Protein AF-A0A0X3ASC8-F1 (afdb_monomer_lite)

Structure (mmCIF, N/CA/C/O backbone):
data_AF-A0A0X3ASC8-F1
#
_entry.id   AF-A0A0X3ASC8-F1
#
loop_
_atom_site.group_PDB
_atom_site.id
_atom_site.type_symbol
_atom_site.label_atom_id
_atom_site.label_alt_id
_atom_site.label_comp_id
_atom_site.label_asym_id
_atom_site.label_entity_id
_atom_site.label_seq_id
_atom_site.pdbx_PDB_ins_code
_atom_site.Cartn_x
_atom_site.Cartn_y
_atom_site.Cartn_z
_atom_site.occupancy
_atom_site.B_iso_or_equiv
_atom_site.auth_seq_id
_atom_site.auth_comp_id
_atom_site.auth_asym_id
_atom_site.auth_atom_id
_atom_site.pdbx_PDB_model_num
ATOM 1 N N . MET A 1 1 ? -17.491 -7.765 2.220 1.00 50.09 1 MET A N 1
ATOM 2 C CA . MET A 1 1 ? -17.345 -6.797 3.328 1.00 50.09 1 MET A CA 1
ATOM 3 C C . MET A 1 1 ? -16.399 -5.705 2.875 1.00 50.09 1 MET A C 1
ATOM 5 O O . MET A 1 1 ? -15.351 -6.037 2.335 1.00 50.09 1 MET A O 1
ATOM 9 N N . ASN A 1 2 ? -16.804 -4.442 3.007 1.00 80.38 2 ASN A N 1
ATOM 10 C CA . ASN A 1 2 ? -15.962 -3.292 2.682 1.00 80.38 2 ASN A CA 1
ATOM 11 C C . ASN A 1 2 ? -15.080 -2.996 3.904 1.00 80.38 2 ASN A C 1
ATOM 13 O O . ASN A 1 2 ? -15.503 -2.286 4.814 1.00 80.38 2 ASN A O 1
ATOM 17 N N . THR A 1 3 ? -13.894 -3.604 3.935 1.00 86.38 3 THR A N 1
ATOM 18 C CA . THR A 1 3 ? -12.930 -3.519 5.042 1.00 86.38 3 THR A CA 1
ATOM 19 C C . THR A 1 3 ? -12.524 -2.079 5.349 1.00 86.38 3 THR A C 1
ATOM 21 O O . THR A 1 3 ? -12.379 -1.716 6.513 1.00 86.38 3 THR A O 1
ATOM 24 N N . THR A 1 4 ? -12.457 -1.220 4.331 1.00 89.44 4 THR A N 1
ATOM 25 C CA . THR A 1 4 ? -12.183 0.207 4.504 1.00 89.44 4 THR A CA 1
ATOM 26 C C . THR A 1 4 ? -13.203 0.873 5.431 1.00 89.44 4 THR A C 1
ATOM 28 O O . THR A 1 4 ? -12.802 1.565 6.358 1.00 89.44 4 THR A O 1
ATOM 31 N N . ASN A 1 5 ? -14.508 0.626 5.269 1.00 89.19 5 ASN A N 1
ATOM 32 C CA . ASN A 1 5 ? -15.532 1.257 6.116 1.00 89.19 5 ASN A CA 1
ATOM 33 C C . ASN A 1 5 ? -15.402 0.877 7.598 1.00 89.19 5 ASN A C 1
ATOM 35 O O . ASN A 1 5 ? -15.590 1.728 8.465 1.00 89.19 5 ASN A O 1
ATOM 39 N N . GLU A 1 6 ? -15.065 -0.381 7.886 1.00 90.00 6 GLU A N 1
ATOM 40 C CA . GLU A 1 6 ? -14.845 -0.851 9.259 1.00 90.00 6 GLU A CA 1
ATOM 41 C C . GLU A 1 6 ? -13.639 -0.143 9.891 1.00 90.00 6 GLU A C 1
ATOM 43 O O . GLU A 1 6 ? -13.709 0.305 11.033 1.00 90.00 6 GLU A O 1
ATOM 48 N N . ILE A 1 7 ? -12.564 0.049 9.121 1.00 90.62 7 ILE A N 1
ATOM 49 C CA . ILE A 1 7 ? -11.375 0.786 9.563 1.00 90.62 7 ILE A CA 1
ATOM 50 C C . ILE A 1 7 ? -11.699 2.259 9.822 1.00 90.62 7 ILE A C 1
ATOM 52 O O . ILE A 1 7 ? -11.286 2.799 10.845 1.00 90.62 7 ILE A O 1
ATOM 56 N N . LEU A 1 8 ? -12.458 2.913 8.936 1.00 91.94 8 LEU A N 1
ATOM 57 C CA . LEU 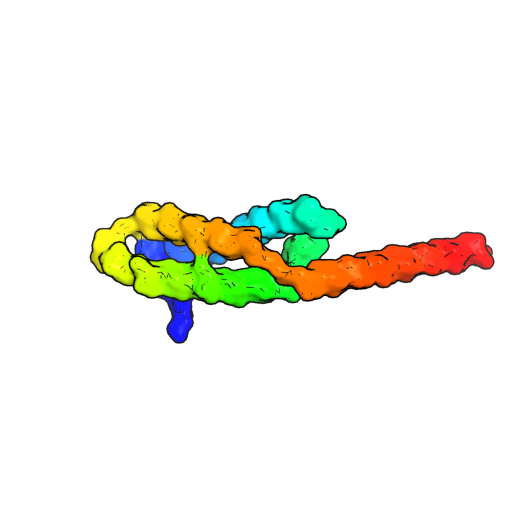A 1 8 ? -12.851 4.315 9.122 1.00 91.94 8 LEU A CA 1
ATOM 58 C C . LEU A 1 8 ? -13.640 4.510 10.420 1.00 91.94 8 LEU A C 1
ATOM 60 O O . LEU A 1 8 ? -13.376 5.453 11.166 1.00 91.94 8 LEU A O 1
ATOM 64 N N . GLN A 1 9 ? -14.574 3.601 10.711 1.00 88.44 9 GLN A N 1
ATOM 65 C CA . GLN A 1 9 ? -15.350 3.631 11.950 1.00 88.44 9 GLN A CA 1
ATOM 66 C C . GLN A 1 9 ? -14.467 3.385 13.177 1.00 88.44 9 GLN A C 1
ATOM 68 O O . GLN A 1 9 ? -14.524 4.165 14.127 1.00 88.44 9 GLN A O 1
ATOM 73 N N . ALA A 1 10 ? -13.620 2.353 13.133 1.00 87.31 10 ALA A N 1
ATOM 74 C CA . ALA A 1 10 ? -12.741 1.983 14.239 1.00 87.31 10 ALA A CA 1
ATOM 75 C C . ALA A 1 10 ? -11.730 3.087 14.583 1.00 87.31 10 ALA A C 1
ATOM 77 O O . ALA A 1 10 ? -11.507 3.390 15.751 1.00 87.31 10 ALA A O 1
ATOM 78 N N . LEU A 1 11 ? -11.147 3.727 13.568 1.00 88.62 11 LEU A N 1
ATOM 79 C CA . LEU A 1 11 ? -10.169 4.801 13.751 1.00 88.62 11 LEU A CA 1
ATOM 80 C C . LEU A 1 11 ? -10.821 6.173 13.957 1.00 88.62 11 LEU A C 1
ATOM 82 O O . LEU A 1 11 ? -10.163 7.105 14.413 1.00 88.62 11 LEU A O 1
ATOM 86 N N . GLY A 1 12 ? -12.107 6.322 13.628 1.00 89.44 12 GLY A N 1
ATOM 87 C CA . GLY A 1 12 ? -12.805 7.604 13.674 1.00 89.44 12 GLY A CA 1
ATOM 88 C C . GLY A 1 12 ? -12.217 8.648 12.723 1.00 89.44 12 GLY A C 1
ATOM 89 O O . GLY A 1 12 ? -12.204 9.829 13.064 1.00 89.44 12 GLY A O 1
ATOM 90 N N . ILE A 1 13 ? -11.714 8.215 11.566 1.00 90.50 13 ILE A N 1
ATOM 91 C CA . ILE A 1 13 ? -11.115 9.079 10.542 1.00 90.50 13 ILE A CA 1
ATOM 92 C C . ILE A 1 13 ? -11.991 9.126 9.291 1.00 90.50 13 ILE A C 1
ATOM 94 O O . ILE A 1 13 ? -12.773 8.218 9.009 1.00 90.50 13 ILE A O 1
ATOM 98 N N . SER A 1 14 ? -11.844 10.191 8.512 1.00 93.88 14 SER A N 1
ATOM 99 C CA . SER A 1 14 ? -12.493 10.310 7.207 1.00 93.88 14 SER A CA 1
ATOM 100 C C . SER A 1 14 ? -11.834 9.415 6.155 1.00 93.88 14 SER A C 1
ATOM 102 O O . SER A 1 14 ? -10.649 9.085 6.246 1.00 93.88 14 SER A O 1
ATOM 104 N N . TYR A 1 15 ? -12.588 9.097 5.098 1.00 93.88 15 TYR A N 1
ATOM 105 C CA . TYR A 1 15 ? -12.048 8.402 3.926 1.00 93.88 15 TYR A CA 1
ATOM 106 C C . TYR A 1 15 ? -10.816 9.115 3.356 1.00 93.88 15 TYR A C 1
ATOM 108 O O . TYR A 1 15 ? -9.824 8.465 3.059 1.00 93.88 15 TYR A O 1
ATOM 116 N N . TRP A 1 16 ? -10.840 10.449 3.272 1.00 95.25 16 TRP A N 1
ATOM 117 C CA . TRP A 1 16 ? -9.723 11.242 2.755 1.00 95.25 16 TRP A CA 1
ATOM 118 C C . TRP A 1 16 ? -8.447 11.096 3.582 1.00 95.25 16 TRP A C 1
ATOM 120 O O . TRP A 1 16 ? -7.367 10.956 3.018 1.00 95.25 16 TRP A O 1
ATOM 130 N N . GLN A 1 17 ? -8.562 11.098 4.913 1.00 93.38 17 GLN A N 1
ATOM 131 C CA . GLN A 1 17 ? -7.413 10.882 5.797 1.00 93.38 17 GLN A CA 1
ATOM 132 C C . GLN A 1 17 ? -6.829 9.480 5.609 1.00 93.38 17 GLN A C 1
ATOM 134 O O . GLN A 1 17 ? -5.611 9.322 5.544 1.00 93.38 17 GLN A O 1
ATOM 139 N N . TYR A 1 18 ? -7.693 8.472 5.483 1.00 93.88 18 TYR A N 1
ATOM 140 C CA . TYR A 1 18 ? -7.265 7.096 5.262 1.00 93.88 18 TYR A CA 1
ATOM 141 C C . TYR A 1 18 ? -6.621 6.887 3.887 1.00 93.88 18 TYR A C 1
ATOM 143 O O . TYR A 1 18 ? -5.558 6.278 3.785 1.00 93.88 18 TYR A O 1
ATOM 151 N N . ASP A 1 19 ? -7.237 7.419 2.833 1.00 94.12 19 ASP A N 1
ATOM 152 C CA . ASP A 1 19 ? -6.725 7.324 1.469 1.00 94.12 19 ASP A CA 1
ATOM 153 C C . ASP A 1 19 ? -5.379 8.042 1.337 1.00 94.12 19 ASP A C 1
ATOM 155 O O . ASP A 1 19 ? -4.430 7.480 0.794 1.00 94.12 19 ASP A O 1
ATOM 159 N N . HIS A 1 20 ? -5.247 9.225 1.946 1.00 94.88 20 HIS A N 1
ATOM 160 C CA . HIS A 1 20 ? -3.977 9.938 2.013 1.00 94.88 20 HIS A CA 1
ATOM 161 C C . HIS A 1 20 ? -2.893 9.127 2.736 1.00 94.88 20 HIS A C 1
ATOM 163 O O . HIS A 1 20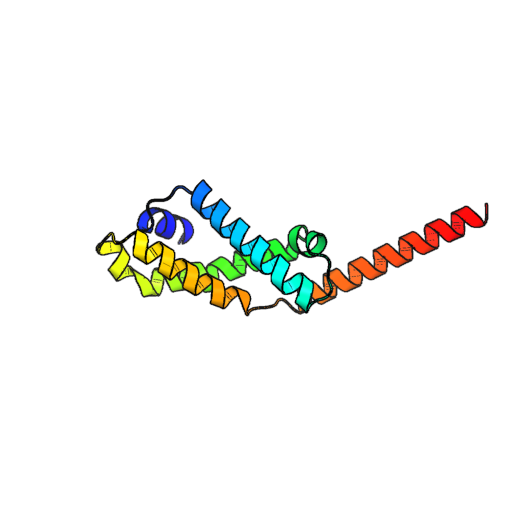 ? -1.770 9.033 2.247 1.00 94.88 20 HIS A O 1
ATOM 169 N N . TYR A 1 21 ? -3.217 8.498 3.870 1.00 93.44 21 TYR A N 1
ATOM 170 C CA . TYR A 1 21 ? -2.280 7.629 4.589 1.00 93.44 21 TYR A CA 1
ATOM 171 C C . TYR A 1 21 ? -1.832 6.430 3.741 1.00 93.44 21 TYR A C 1
ATOM 173 O O . TYR A 1 21 ? -0.639 6.120 3.669 1.00 93.44 21 TYR A O 1
ATOM 181 N N . ARG A 1 22 ? -2.771 5.771 3.054 1.00 94.25 22 ARG A N 1
ATOM 182 C CA . ARG A 1 22 ? -2.469 4.653 2.153 1.00 94.25 22 ARG A CA 1
ATOM 183 C C . ARG A 1 22 ? -1.574 5.092 0.992 1.00 94.25 22 ARG A C 1
ATOM 185 O O . ARG A 1 22 ? -0.627 4.385 0.656 1.00 94.25 22 ARG A O 1
ATOM 192 N N . GLU A 1 23 ? -1.826 6.269 0.428 1.00 94.94 23 GLU A N 1
ATOM 193 C CA . GLU A 1 23 ? -1.010 6.859 -0.636 1.00 94.94 23 GLU A CA 1
ATOM 194 C C . GLU A 1 23 ? 0.411 7.203 -0.149 1.00 94.94 23 GLU A C 1
ATOM 196 O O . GLU A 1 23 ? 1.390 6.901 -0.830 1.00 94.94 23 GLU A O 1
ATOM 201 N N . GLN A 1 24 ? 0.561 7.736 1.069 1.00 94.56 24 GLN A N 1
ATOM 202 C CA . GLN A 1 24 ? 1.878 7.952 1.686 1.00 94.56 24 GLN A CA 1
ATOM 203 C C . GLN A 1 24 ? 2.649 6.637 1.872 1.00 94.56 24 GLN A C 1
ATOM 205 O O . GLN A 1 24 ? 3.850 6.574 1.594 1.00 94.56 24 GLN A O 1
ATOM 210 N N . CYS A 1 25 ? 1.968 5.576 2.311 1.00 93.62 25 CYS A N 1
ATOM 211 C CA . CYS A 1 25 ? 2.571 4.251 2.445 1.00 93.62 25 CYS A CA 1
ATOM 212 C C . CYS A 1 25 ? 2.986 3.680 1.082 1.00 93.62 25 CYS A C 1
ATOM 214 O O . CYS A 1 25 ? 4.068 3.102 0.964 1.00 93.62 25 CYS A O 1
ATOM 216 N N . PHE A 1 26 ? 2.170 3.877 0.042 1.00 94.62 26 PHE A N 1
ATOM 217 C CA . PHE A 1 26 ? 2.505 3.477 -1.324 1.00 94.62 26 PHE A CA 1
ATOM 218 C C . PHE A 1 26 ? 3.735 4.220 -1.852 1.00 94.62 26 PHE A C 1
ATOM 220 O O . PHE A 1 26 ? 4.649 3.605 -2.404 1.00 94.62 26 PHE A O 1
ATOM 227 N N . TYR A 1 27 ? 3.805 5.531 -1.629 1.00 94.75 27 TYR A N 1
ATOM 228 C CA . TYR A 1 27 ? 4.958 6.330 -2.023 1.00 94.75 27 TYR A CA 1
ATOM 229 C C . TYR A 1 27 ? 6.237 5.888 -1.296 1.00 94.75 27 TYR A C 1
ATOM 231 O O . TYR A 1 27 ? 7.266 5.682 -1.941 1.00 94.75 27 TYR A O 1
ATOM 239 N N . ARG A 1 28 ? 6.176 5.648 0.025 1.00 92.81 28 ARG A N 1
ATOM 240 C CA . ARG A 1 28 ? 7.310 5.111 0.802 1.00 92.81 28 ARG A CA 1
ATOM 241 C C . ARG A 1 28 ? 7.767 3.754 0.271 1.00 92.81 28 ARG A C 1
ATOM 243 O O . ARG A 1 28 ? 8.960 3.549 0.060 1.00 92.81 28 ARG A O 1
ATOM 250 N N . TRP A 1 29 ? 6.821 2.865 -0.022 1.00 93.00 29 TRP A N 1
ATOM 251 C CA . TRP A 1 29 ? 7.107 1.579 -0.652 1.00 93.00 29 TRP A CA 1
ATOM 252 C C . TRP A 1 29 ? 7.833 1.766 -1.995 1.00 93.00 29 TRP A C 1
ATOM 254 O O . TRP A 1 29 ? 8.854 1.124 -2.239 1.00 93.00 29 TRP A O 1
ATOM 264 N N . CYS A 1 30 ? 7.381 2.700 -2.840 1.00 93.25 30 CYS A N 1
ATOM 265 C CA . CYS A 1 30 ? 8.042 3.007 -4.111 1.00 93.25 30 CYS A CA 1
ATOM 266 C C . CYS A 1 30 ? 9.479 3.515 -3.922 1.00 93.25 30 CYS A C 1
ATOM 268 O O . CYS A 1 30 ? 10.353 3.091 -4.675 1.00 93.25 30 CYS A O 1
ATOM 270 N N . ILE A 1 31 ? 9.738 4.369 -2.920 1.00 92.81 31 ILE A N 1
ATOM 271 C CA . ILE A 1 31 ? 11.094 4.835 -2.574 1.00 92.81 31 ILE A CA 1
ATOM 272 C C . ILE A 1 31 ? 12.000 3.644 -2.251 1.00 92.81 31 ILE A C 1
ATOM 274 O O . ILE A 1 31 ? 13.078 3.492 -2.820 1.00 92.81 31 ILE A O 1
ATOM 278 N N . GLU A 1 32 ? 11.595 2.781 -1.323 1.00 90.06 32 GLU A N 1
ATOM 279 C CA . GLU A 1 32 ? 12.452 1.669 -0.901 1.00 90.06 32 GLU A CA 1
ATOM 280 C C . GLU A 1 32 ? 12.776 0.724 -2.055 1.00 90.06 32 GLU A C 1
ATOM 282 O O . GLU A 1 32 ? 13.893 0.212 -2.192 1.00 90.06 32 GLU A O 1
ATOM 287 N N . HIS A 1 33 ? 11.781 0.491 -2.901 1.00 89.62 33 HIS A N 1
ATOM 288 C CA . HIS A 1 33 ? 11.876 -0.474 -3.974 1.00 89.62 33 HIS A CA 1
ATOM 289 C C . HIS A 1 33 ? 12.506 0.091 -5.239 1.00 89.62 33 HIS A C 1
ATOM 291 O O . HIS A 1 33 ? 13.075 -0.698 -5.998 1.00 89.62 33 HIS A O 1
ATOM 297 N N . SER A 1 34 ? 12.532 1.415 -5.429 1.00 92.19 34 SER A N 1
ATOM 298 C CA . SER A 1 34 ? 13.348 2.058 -6.466 1.00 92.19 34 SER A CA 1
ATOM 299 C C . SER A 1 34 ? 14.830 1.784 -6.229 1.00 92.19 34 SER A C 1
ATOM 301 O O . SER A 1 34 ? 15.531 1.345 -7.142 1.00 92.19 34 SER A O 1
ATOM 303 N N . TYR A 1 35 ? 15.290 1.916 -4.978 1.00 88.88 35 TYR A N 1
ATOM 304 C CA . TYR A 1 35 ? 16.681 1.625 -4.620 1.00 88.88 35 TYR A CA 1
ATOM 305 C C . TYR A 1 35 ? 17.035 0.147 -4.818 1.00 88.88 35 TYR A C 1
ATOM 307 O O . TYR A 1 35 ? 18.073 -0.164 -5.393 1.00 88.88 35 TYR A O 1
ATOM 315 N N . LYS A 1 36 ? 16.158 -0.774 -4.398 1.00 88.25 36 LYS A N 1
ATOM 316 C CA . LYS A 1 36 ? 16.402 -2.226 -4.515 1.00 88.25 36 LYS A CA 1
ATOM 317 C C . LYS A 1 36 ? 16.334 -2.738 -5.961 1.00 88.25 36 LYS A C 1
ATOM 319 O O . LYS A 1 36 ? 17.045 -3.676 -6.312 1.00 88.25 36 LYS A O 1
ATOM 324 N N . SER A 1 37 ? 15.467 -2.160 -6.799 1.00 87.00 37 SER A N 1
ATOM 325 C CA . SER A 1 37 ? 15.273 -2.600 -8.194 1.00 87.00 37 SER A CA 1
ATOM 326 C C . SER A 1 37 ? 16.191 -1.915 -9.203 1.00 87.00 37 SER A C 1
ATOM 328 O O . SER A 1 37 ? 16.300 -2.424 -10.326 1.00 87.00 37 SER A O 1
ATOM 330 N N . PHE A 1 38 ? 16.801 -0.782 -8.841 1.00 88.06 38 PHE A N 1
ATOM 331 C CA . PHE A 1 38 ? 17.407 0.174 -9.775 1.00 88.06 38 PHE A CA 1
ATOM 332 C C . PHE A 1 38 ? 16.418 0.673 -10.848 1.00 88.06 38 PHE A C 1
ATOM 334 O O . PHE A 1 38 ? 16.783 0.850 -12.010 1.00 88.06 38 PHE A O 1
ATOM 341 N N . ILE A 1 39 ? 15.148 0.848 -10.478 1.00 89.62 39 ILE A N 1
ATOM 342 C CA . ILE A 1 39 ? 14.111 1.478 -11.310 1.00 89.62 39 ILE A CA 1
ATOM 343 C C . ILE A 1 39 ? 13.847 2.869 -10.743 1.00 89.62 39 ILE A C 1
ATOM 345 O O . ILE A 1 39 ? 13.842 3.042 -9.528 1.00 89.62 39 ILE A O 1
ATOM 349 N N . ASP A 1 40 ? 13.628 3.859 -11.607 1.00 92.31 40 ASP A N 1
ATOM 350 C CA . ASP A 1 40 ? 13.310 5.215 -11.164 1.00 92.31 40 ASP A CA 1
ATOM 351 C C . ASP A 1 40 ? 11.993 5.240 -10.367 1.00 92.31 40 ASP A C 1
ATOM 353 O O . ASP A 1 40 ? 11.002 4.609 -10.745 1.00 92.31 40 ASP A O 1
ATOM 357 N N . ILE A 1 41 ? 11.967 5.988 -9.263 1.00 94.31 41 ILE A N 1
ATOM 358 C CA . ILE A 1 41 ? 10.789 6.071 -8.393 1.00 94.31 41 ILE A CA 1
ATOM 359 C C . ILE A 1 41 ? 9.543 6.546 -9.143 1.00 94.31 41 ILE A C 1
ATOM 361 O O . ILE A 1 41 ? 8.458 6.022 -8.898 1.00 94.31 41 ILE A O 1
ATOM 365 N N . ARG A 1 42 ? 9.674 7.496 -10.079 1.00 93.69 42 ARG A N 1
ATOM 366 C CA . ARG A 1 42 ? 8.529 8.016 -10.836 1.00 93.69 42 ARG A CA 1
ATOM 367 C C . ARG A 1 42 ? 7.922 6.917 -11.690 1.00 93.69 42 ARG A C 1
ATOM 369 O O . ARG A 1 42 ? 6.706 6.849 -11.794 1.00 93.69 42 ARG A O 1
ATOM 376 N N . GLN A 1 43 ? 8.750 6.029 -12.237 1.00 91.19 43 GLN A N 1
ATOM 377 C CA . GLN A 1 43 ? 8.274 4.889 -13.018 1.00 91.19 43 GLN A CA 1
ATOM 378 C C . GLN A 1 43 ? 7.495 3.900 -12.156 1.00 91.19 43 GLN A C 1
ATOM 380 O O . GLN A 1 43 ? 6.446 3.441 -12.582 1.00 91.19 43 GLN A O 1
ATOM 385 N N . LEU A 1 44 ? 7.964 3.597 -10.942 1.00 91.81 44 LEU A N 1
ATOM 386 C CA . LEU A 1 44 ? 7.219 2.729 -10.023 1.00 91.81 44 LEU A CA 1
ATOM 387 C C . LEU A 1 44 ? 5.903 3.368 -9.578 1.00 91.81 44 LEU A C 1
ATOM 389 O O . LEU A 1 44 ? 4.860 2.722 -9.620 1.00 91.81 44 LEU A O 1
ATOM 393 N N . TYR A 1 45 ? 5.962 4.639 -9.188 1.00 94.50 45 TYR A N 1
ATOM 394 C CA . TYR A 1 45 ? 4.831 5.376 -8.641 1.00 94.50 45 TYR A CA 1
ATOM 395 C C . TYR A 1 45 ? 3.717 5.610 -9.673 1.00 94.50 45 TYR A C 1
ATOM 397 O O . TYR A 1 45 ? 2.540 5.557 -9.333 1.00 94.50 45 TYR A O 1
ATOM 405 N N . GLN A 1 46 ? 4.081 5.832 -10.940 1.00 93.31 46 GLN A N 1
ATOM 406 C CA . GLN A 1 46 ? 3.132 6.089 -12.030 1.00 93.31 46 GLN A CA 1
ATOM 407 C C . GLN A 1 46 ? 2.664 4.821 -12.756 1.00 93.31 46 GLN A C 1
ATOM 409 O O . GLN A 1 46 ? 1.799 4.909 -13.623 1.00 93.31 46 GLN A O 1
ATOM 414 N N . HIS A 1 47 ? 3.228 3.649 -12.458 1.00 93.00 47 HIS A N 1
ATOM 415 C CA . HIS A 1 47 ? 2.852 2.420 -13.149 1.00 93.00 47 HIS A CA 1
ATOM 416 C C . HIS A 1 47 ? 1.567 1.828 -12.551 1.00 93.00 47 HIS A C 1
ATOM 418 O O . HIS A 1 47 ? 1.579 1.257 -11.457 1.00 93.00 47 HIS A O 1
ATOM 424 N N . ASP A 1 48 ? 0.468 1.882 -13.307 1.00 92.00 48 ASP A N 1
ATOM 425 C CA . ASP A 1 48 ? -0.862 1.428 -12.870 1.00 92.00 48 ASP A CA 1
ATOM 426 C C . ASP A 1 48 ? -0.862 -0.004 -12.328 1.00 92.00 48 ASP A C 1
ATOM 428 O O . ASP A 1 48 ? -1.464 -0.287 -11.296 1.00 92.00 48 ASP A O 1
ATOM 432 N N . GLY A 1 49 ? -0.126 -0.918 -12.969 1.00 91.56 49 GLY A N 1
ATOM 433 C C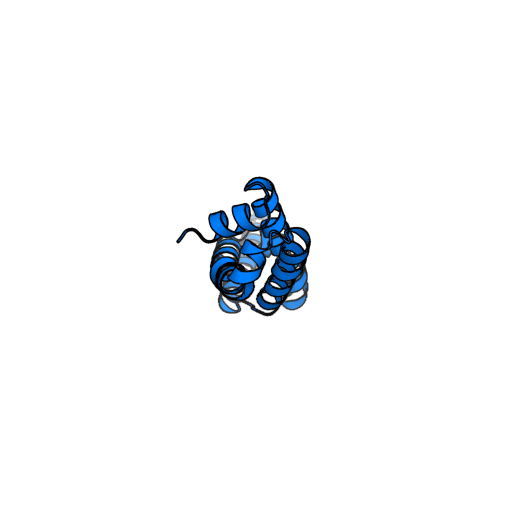A . GLY A 1 49 ? -0.030 -2.302 -12.496 1.00 91.56 49 GLY A CA 1
ATOM 434 C C . GLY A 1 49 ? 0.629 -2.431 -11.117 1.00 91.56 49 GLY A C 1
ATOM 435 O O . GLY A 1 49 ? 0.267 -3.320 -10.352 1.00 91.56 49 GLY A O 1
ATOM 436 N N . VAL A 1 50 ? 1.560 -1.532 -10.775 1.00 92.44 50 VAL A N 1
ATOM 437 C CA . VAL A 1 50 ? 2.221 -1.514 -9.461 1.00 92.44 50 VAL A CA 1
ATOM 438 C C . VAL A 1 50 ? 1.264 -0.944 -8.426 1.00 92.44 50 VAL A C 1
ATOM 440 O O . VAL A 1 50 ? 1.110 -1.537 -7.360 1.00 92.44 50 VAL A O 1
ATOM 443 N N . ARG A 1 51 ? 0.563 0.143 -8.766 1.00 93.69 51 ARG A N 1
ATOM 444 C CA . ARG A 1 51 ? -0.458 0.740 -7.903 1.00 93.69 51 ARG A CA 1
ATOM 445 C C . ARG A 1 51 ? -1.593 -0.239 -7.605 1.00 93.69 51 ARG A C 1
ATOM 447 O O . ARG A 1 51 ? -1.918 -0.450 -6.442 1.00 93.69 51 ARG A O 1
ATOM 454 N N . ASN A 1 52 ? -2.149 -0.885 -8.627 1.00 93.38 52 ASN A N 1
ATOM 455 C CA . ASN A 1 52 ? -3.232 -1.857 -8.468 1.00 93.38 52 ASN A CA 1
ATOM 456 C C . ASN A 1 52 ? -2.789 -3.049 -7.616 1.00 93.38 52 ASN A C 1
ATOM 458 O O . ASN A 1 52 ? -3.457 -3.387 -6.644 1.00 93.38 52 ASN A O 1
ATOM 462 N N . TRP A 1 53 ? -1.612 -3.617 -7.904 1.00 92.88 53 TRP A N 1
ATOM 463 C CA . TRP A 1 53 ? -1.054 -4.688 -7.080 1.00 92.88 53 TRP A CA 1
ATOM 464 C C . TRP A 1 53 ? -0.871 -4.262 -5.621 1.00 92.88 53 TRP A C 1
ATOM 466 O O . TRP A 1 53 ? -1.180 -5.036 -4.714 1.00 92.88 53 TRP A O 1
ATOM 476 N N . TYR A 1 54 ? -0.385 -3.042 -5.380 1.00 93.50 54 TYR A N 1
ATOM 477 C CA . TYR A 1 54 ? -0.194 -2.527 -4.029 1.00 93.50 54 TYR A CA 1
ATOM 478 C C . TYR A 1 54 ? -1.527 -2.403 -3.289 1.00 93.50 54 TYR A C 1
ATOM 480 O O . TYR A 1 54 ? -1.631 -2.857 -2.152 1.00 93.50 54 TYR A O 1
ATOM 488 N N . LEU A 1 55 ? -2.551 -1.840 -3.934 1.00 92.69 55 LEU A N 1
ATOM 489 C CA . LEU A 1 55 ? -3.888 -1.687 -3.356 1.00 92.69 55 LEU A CA 1
ATOM 490 C C . LEU A 1 55 ? -4.548 -3.039 -3.060 1.00 92.69 55 LEU A C 1
ATOM 492 O O . LEU A 1 55 ? -5.122 -3.212 -1.986 1.00 92.69 55 LEU A O 1
ATOM 496 N N . ASP A 1 56 ? -4.408 -4.020 -3.951 1.00 92.12 56 ASP A N 1
ATOM 497 C CA . ASP A 1 56 ? -4.903 -5.376 -3.700 1.00 92.12 56 ASP A CA 1
ATOM 498 C C . ASP A 1 56 ? -4.176 -5.999 -2.502 1.00 92.12 56 ASP A C 1
ATOM 500 O O . ASP A 1 56 ? -4.794 -6.484 -1.551 1.00 92.12 56 ASP A O 1
ATOM 504 N N . THR A 1 57 ? -2.845 -5.924 -2.501 1.00 92.06 57 THR A N 1
ATOM 505 C CA . THR A 1 57 ? -1.992 -6.457 -1.430 1.00 92.06 57 THR A CA 1
ATOM 506 C C . THR A 1 57 ? -2.295 -5.777 -0.092 1.00 92.06 57 THR A C 1
ATOM 508 O O . THR A 1 57 ? -2.329 -6.442 0.945 1.00 92.06 57 THR A O 1
ATOM 511 N N . TRP A 1 58 ? -2.593 -4.478 -0.101 1.00 93.94 58 TRP A N 1
ATOM 512 C CA . TRP A 1 58 ? -2.993 -3.710 1.075 1.00 93.94 58 TRP A CA 1
ATOM 513 C C . TRP A 1 58 ? -4.232 -4.304 1.737 1.00 93.94 58 TRP A C 1
ATOM 515 O O . TRP A 1 58 ? -4.229 -4.576 2.937 1.00 93.94 58 TRP A O 1
ATOM 525 N N . VAL A 1 59 ? -5.266 -4.616 0.957 1.00 92.81 59 VAL A N 1
ATOM 526 C CA . VAL A 1 59 ? -6.480 -5.243 1.495 1.00 92.81 59 VAL A CA 1
ATOM 527 C C . VAL A 1 59 ? -6.163 -6.591 2.154 1.00 92.81 59 VAL A C 1
ATOM 529 O O . VAL A 1 59 ? -6.677 -6.897 3.233 1.00 92.81 59 VAL A O 1
ATOM 532 N N . PHE A 1 60 ? -5.309 -7.411 1.536 1.00 90.94 60 PHE A N 1
ATOM 533 C CA . PHE A 1 60 ? -5.006 -8.758 2.031 1.00 90.94 60 PHE A CA 1
ATOM 534 C C . PHE A 1 60 ? -4.077 -8.798 3.243 1.00 90.94 60 PHE A C 1
ATOM 536 O O . PHE A 1 60 ? -4.285 -9.636 4.121 1.00 90.94 60 PHE A O 1
ATOM 543 N N . T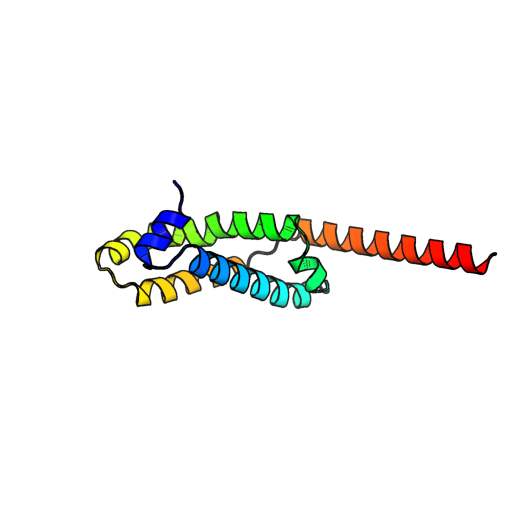YR A 1 61 ? -3.069 -7.930 3.297 1.00 91.38 61 TYR A N 1
ATOM 544 C CA . TYR A 1 61 ? -2.019 -7.985 4.318 1.00 91.38 61 TYR A CA 1
ATOM 545 C C . TYR A 1 61 ? -2.140 -6.906 5.390 1.00 91.38 61 TYR A C 1
ATOM 547 O O . TYR A 1 61 ? -1.575 -7.074 6.472 1.00 91.38 61 TYR A O 1
ATOM 555 N N . VAL A 1 62 ? -2.881 -5.833 5.109 1.00 93.12 62 VAL A N 1
ATOM 556 C CA . VAL A 1 62 ? -3.101 -4.729 6.043 1.00 93.12 62 VAL A CA 1
ATOM 557 C C . VAL A 1 62 ? -4.527 -4.761 6.561 1.00 93.12 62 VAL A C 1
ATOM 559 O O . VAL A 1 62 ? -4.730 -5.065 7.732 1.00 93.12 62 VAL A O 1
ATOM 562 N N . GLU A 1 63 ? -5.521 -4.526 5.705 1.00 93.81 63 GLU A N 1
ATOM 563 C CA . GLU A 1 63 ? -6.892 -4.296 6.178 1.00 93.81 63 GLU A CA 1
ATOM 564 C C . GLU A 1 63 ? -7.520 -5.537 6.819 1.00 93.81 63 GLU A C 1
ATOM 566 O O . GLU A 1 63 ? -7.983 -5.486 7.959 1.00 93.81 63 GLU A O 1
ATOM 571 N N . LYS A 1 64 ? -7.523 -6.673 6.109 1.00 93.19 64 LYS A N 1
ATOM 572 C CA . LYS A 1 64 ? -8.153 -7.903 6.610 1.00 93.19 64 LYS A CA 1
ATOM 573 C C . LYS A 1 64 ? -7.513 -8.403 7.913 1.00 93.19 64 LYS A C 1
ATOM 575 O O . LYS A 1 64 ? -8.271 -8.711 8.835 1.00 93.19 64 LYS A O 1
ATOM 580 N N . PRO A 1 65 ? -6.174 -8.503 8.034 1.00 92.56 65 PRO A N 1
ATOM 581 C CA . PRO A 1 65 ? -5.547 -8.934 9.278 1.00 92.56 65 PRO A CA 1
ATOM 582 C C . PRO A 1 65 ? -5.772 -7.937 10.412 1.00 92.56 65 PRO A C 1
ATOM 584 O O . PRO A 1 65 ? -6.132 -8.367 11.502 1.00 92.56 65 PRO A O 1
ATOM 587 N N . PHE A 1 66 ? -5.663 -6.630 10.142 1.00 92.75 66 PHE A N 1
ATOM 588 C CA . PHE A 1 66 ? -5.915 -5.585 11.133 1.00 92.75 66 PHE A CA 1
ATOM 589 C C . PHE A 1 66 ? -7.317 -5.703 11.735 1.00 92.75 66 PHE A C 1
ATOM 591 O O . PHE A 1 66 ? -7.452 -5.781 12.953 1.00 92.75 66 PHE A O 1
ATOM 598 N N . ILE A 1 67 ? -8.350 -5.800 10.895 1.00 91.94 67 ILE A N 1
ATOM 599 C CA . ILE A 1 67 ? -9.731 -5.958 11.362 1.00 91.94 67 ILE A CA 1
ATOM 600 C C . ILE A 1 67 ? -9.883 -7.257 12.145 1.00 91.94 67 ILE A C 1
ATOM 602 O O . ILE A 1 67 ? -10.457 -7.255 13.225 1.00 91.94 67 ILE A O 1
ATOM 606 N N .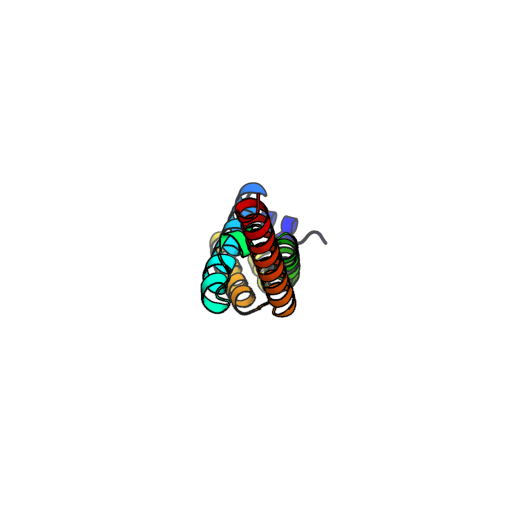 ARG A 1 68 ? -9.387 -8.378 11.610 1.00 91.81 68 ARG A N 1
ATOM 607 C CA . ARG A 1 68 ? -9.570 -9.699 12.223 1.00 91.81 68 ARG A CA 1
ATOM 608 C C . ARG A 1 68 ? -8.920 -9.800 13.602 1.00 91.81 68 ARG A C 1
ATOM 610 O O . ARG A 1 68 ? -9.507 -10.413 14.484 1.00 91.81 68 ARG A O 1
ATOM 617 N N . GLU A 1 69 ? -7.721 -9.255 13.755 1.00 91.81 69 GLU A N 1
ATOM 618 C CA . GLU A 1 69 ? -6.883 -9.431 14.947 1.00 91.81 69 GLU A CA 1
ATOM 619 C C . GLU A 1 69 ? -7.152 -8.370 16.022 1.00 91.81 69 GLU A C 1
ATOM 621 O O . GLU A 1 69 ? -6.787 -8.587 17.170 1.00 91.81 69 GLU A O 1
ATOM 626 N N . ASN A 1 70 ? -7.824 -7.261 15.682 1.00 89.44 70 ASN A N 1
ATOM 627 C CA . ASN A 1 70 ? -8.042 -6.139 16.603 1.00 89.44 70 ASN A CA 1
ATOM 628 C C . ASN A 1 70 ? -9.521 -5.823 16.871 1.00 89.44 70 ASN A C 1
ATOM 630 O O . ASN A 1 70 ? -9.831 -4.748 17.383 1.00 89.44 70 ASN A O 1
ATOM 634 N N . LYS A 1 71 ? -10.442 -6.750 16.561 1.00 85.31 71 LYS A N 1
ATOM 635 C CA . LYS A 1 71 ? -11.889 -6.554 16.785 1.00 85.31 71 LYS A CA 1
ATOM 636 C C . LYS A 1 71 ? -12.221 -6.141 18.216 1.00 85.31 71 LYS A C 1
ATOM 638 O O . LYS A 1 71 ? -13.073 -5.281 18.409 1.00 85.31 71 LYS A O 1
ATOM 643 N N . ASP A 1 72 ? -11.541 -6.723 19.197 1.00 81.31 72 ASP A N 1
ATOM 644 C CA . ASP A 1 72 ? -11.814 -6.456 20.612 1.00 81.31 72 ASP A CA 1
ATOM 645 C C . ASP A 1 72 ? -11.449 -5.012 20.990 1.00 81.31 72 ASP A C 1
ATOM 647 O O . ASP A 1 72 ? -12.198 -4.337 21.695 1.00 81.31 72 ASP A O 1
ATOM 651 N N . PHE A 1 73 ? -10.362 -4.481 20.424 1.00 78.69 73 PHE A N 1
ATOM 652 C CA . PHE A 1 73 ? -9.942 -3.092 20.624 1.00 78.69 73 PHE A CA 1
ATOM 653 C C . PHE A 1 73 ? -10.885 -2.081 19.961 1.00 78.69 73 PHE A C 1
ATOM 655 O O . PHE A 1 73 ? -10.978 -0.939 20.413 1.00 78.69 73 PHE A O 1
ATOM 662 N N . PHE A 1 74 ? -11.632 -2.484 18.925 1.00 81.88 74 PHE A N 1
ATOM 663 C CA . PHE A 1 74 ? -12.630 -1.607 18.302 1.00 81.88 74 PHE A CA 1
ATOM 664 C C . PHE A 1 74 ? -13.773 -1.300 19.278 1.00 81.88 74 PHE A C 1
ATOM 666 O O . PHE A 1 74 ? -14.296 -0.188 19.282 1.00 81.88 74 PHE A O 1
ATOM 673 N N . VAL A 1 75 ? -14.126 -2.262 20.138 1.00 76.06 75 VAL A N 1
ATOM 674 C CA . VAL A 1 75 ? -15.174 -2.113 21.162 1.00 76.06 75 VAL A CA 1
ATOM 675 C C . VAL A 1 75 ? -14.719 -1.191 22.298 1.00 76.06 75 VAL A C 1
ATOM 677 O O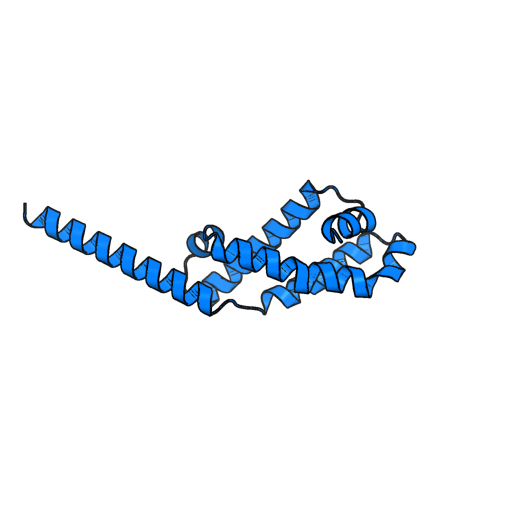 . VAL A 1 75 ? -15.531 -0.458 22.858 1.00 76.06 75 VAL A O 1
ATOM 680 N N . LEU A 1 76 ? -13.419 -1.182 22.603 1.00 76.19 76 LEU A N 1
ATOM 681 C CA . LEU A 1 76 ? -12.820 -0.364 23.664 1.00 76.19 76 LEU A CA 1
ATOM 682 C C . LEU A 1 76 ? -12.590 1.106 23.259 1.00 76.19 76 LEU A C 1
ATOM 684 O O . LEU A 1 76 ? -12.248 1.926 24.106 1.00 76.19 76 LEU A O 1
ATOM 688 N N . ASN A 1 77 ? -12.822 1.465 21.987 1.00 70.12 77 ASN A N 1
ATOM 689 C CA . ASN A 1 77 ? -12.703 2.829 21.451 1.00 70.12 77 ASN A CA 1
ATOM 690 C C . ASN A 1 77 ? -11.302 3.467 21.626 1.00 70.12 77 ASN A C 1
ATOM 692 O O . ASN A 1 77 ? -11.158 4.691 21.682 1.00 70.12 77 ASN A O 1
ATOM 696 N N . GLU A 1 78 ? -10.245 2.650 21.660 1.00 78.31 78 GLU A N 1
ATOM 697 C CA . GLU A 1 78 ? -8.846 3.086 21.800 1.00 78.31 78 GLU A CA 1
ATOM 698 C C . GLU A 1 78 ? -8.232 3.505 20.451 1.00 78.31 78 GLU A C 1
ATOM 700 O O . GLU A 1 78 ? -7.253 2.940 19.958 1.00 78.31 78 GLU A O 1
ATOM 705 N N . LYS A 1 79 ? -8.822 4.525 19.819 1.00 81.56 79 LYS A N 1
ATOM 706 C CA . LYS A 1 79 ? -8.510 4.932 18.433 1.00 81.56 79 LYS A CA 1
ATOM 707 C C . LYS A 1 79 ? -7.026 5.196 18.174 1.00 81.56 79 LYS A C 1
ATOM 709 O O . LYS A 1 79 ? -6.517 4.843 17.116 1.00 81.56 79 LYS A O 1
ATOM 714 N N . GLN A 1 80 ? -6.329 5.813 19.126 1.00 77.62 80 GLN A N 1
ATOM 715 C CA . GLN A 1 80 ? -4.917 6.158 18.958 1.00 77.62 80 GLN A CA 1
ATOM 716 C C . GLN A 1 80 ? -4.021 4.914 18.911 1.00 77.62 80 GLN A C 1
ATOM 718 O O . GLN A 1 80 ? -3.147 4.823 18.051 1.00 77.62 80 GLN A O 1
ATOM 723 N N . HIS A 1 81 ? -4.310 3.917 19.748 1.00 83.00 81 HIS A N 1
ATOM 724 C CA . HIS A 1 81 ? -3.595 2.644 19.739 1.00 83.00 81 HIS A CA 1
ATOM 725 C C . HIS A 1 81 ? -3.843 1.866 18.437 1.00 83.00 81 HIS A C 1
ATOM 727 O O . HIS A 1 81 ? -2.929 1.295 17.846 1.00 83.00 81 HIS A O 1
ATOM 733 N N . LEU A 1 82 ? -5.070 1.928 17.912 1.00 85.38 82 LEU A N 1
ATOM 734 C CA . LEU A 1 82 ? -5.427 1.304 16.639 1.00 85.38 82 LEU A CA 1
ATOM 735 C C . LEU A 1 82 ? -4.670 1.892 15.432 1.00 85.38 82 LEU A C 1
ATOM 737 O O . LEU A 1 82 ? -4.337 1.148 14.509 1.00 85.38 82 LEU A O 1
ATOM 741 N N . VAL A 1 83 ? -4.352 3.193 15.432 1.00 85.50 83 VAL A N 1
ATOM 742 C CA . VAL A 1 83 ? -3.519 3.819 14.381 1.00 85.50 83 VAL A CA 1
ATOM 743 C C . VAL A 1 83 ? -2.082 3.288 14.419 1.00 85.50 83 VAL A C 1
ATOM 745 O O . VAL A 1 83 ? -1.492 2.983 13.375 1.00 85.50 83 VAL A O 1
ATOM 748 N N . GLU A 1 84 ? -1.515 3.145 15.617 1.00 85.75 84 GLU A N 1
ATOM 749 C CA . GLU A 1 84 ? -0.175 2.582 15.808 1.00 85.75 84 GLU A CA 1
ATOM 750 C C . GLU A 1 84 ? -0.127 1.127 15.335 1.00 85.75 84 GLU A C 1
ATOM 752 O O . GLU A 1 84 ? 0.747 0.750 14.550 1.00 85.75 84 GLU A O 1
ATOM 757 N N . ILE A 1 85 ? -1.126 0.333 15.726 1.00 88.56 85 ILE A N 1
ATOM 758 C CA . ILE A 1 85 ? -1.256 -1.062 15.311 1.00 88.56 85 ILE A CA 1
ATOM 759 C C . ILE A 1 85 ? -1.399 -1.174 13.789 1.00 88.56 85 ILE A C 1
ATOM 761 O O . ILE A 1 85 ? -0.715 -1.996 13.179 1.00 88.56 85 ILE A O 1
ATOM 765 N N . LEU A 1 86 ? -2.228 -0.342 13.146 1.00 90.06 86 LEU A N 1
ATOM 766 C CA . LEU A 1 86 ? -2.387 -0.355 11.687 1.00 90.06 86 LEU A CA 1
ATOM 767 C C . LEU A 1 86 ? -1.039 -0.161 10.978 1.00 90.06 86 LEU A C 1
ATOM 769 O O . LEU A 1 86 ? -0.730 -0.872 10.018 1.00 90.06 86 LEU A O 1
ATOM 773 N N . THR A 1 87 ? -0.204 0.740 11.498 1.00 87.62 87 THR A N 1
ATOM 774 C CA . THR A 1 87 ? 1.136 0.999 10.958 1.00 87.62 87 THR A CA 1
ATOM 775 C C . THR A 1 87 ? 2.021 -0.248 11.011 1.00 87.62 87 THR A C 1
ATOM 777 O O . THR A 1 87 ? 2.760 -0.507 10.059 1.00 87.62 87 THR A O 1
ATOM 780 N N . LEU A 1 88 ? 1.887 -1.097 12.036 1.00 89.00 88 LEU A N 1
ATOM 781 C CA . LEU A 1 88 ? 2.628 -2.361 12.129 1.00 89.00 88 LEU A CA 1
ATOM 782 C C . LEU A 1 88 ? 2.325 -3.326 10.975 1.00 89.00 88 LEU A C 1
ATOM 784 O O . LEU A 1 88 ? 3.220 -4.028 10.497 1.00 89.00 88 LEU A O 1
ATOM 788 N N . TYR A 1 89 ? 1.084 -3.347 10.485 1.00 89.00 89 TYR A N 1
ATOM 789 C CA . TYR A 1 89 ? 0.722 -4.180 9.339 1.00 89.00 89 TYR A CA 1
ATOM 790 C C . TYR A 1 89 ? 1.307 -3.654 8.024 1.00 89.00 89 TYR A C 1
ATOM 792 O O . TYR A 1 89 ? 1.641 -4.455 7.149 1.00 89.00 89 TYR A O 1
ATOM 800 N N . THR A 1 90 ? 1.517 -2.340 7.893 1.00 87.06 90 THR A N 1
ATOM 801 C CA . THR A 1 90 ? 2.134 -1.763 6.685 1.00 87.06 90 THR A CA 1
ATOM 802 C C . THR A 1 90 ? 3.580 -2.230 6.487 1.00 87.06 90 THR A C 1
ATOM 804 O O . THR A 1 90 ? 3.963 -2.553 5.362 1.00 87.06 90 THR A O 1
ATOM 807 N N . TYR A 1 91 ? 4.346 -2.425 7.569 1.00 83.06 91 TYR A N 1
ATOM 808 C CA . TYR A 1 91 ? 5.715 -2.965 7.496 1.00 83.06 91 TYR A CA 1
ATOM 809 C C . TYR A 1 91 ? 5.768 -4.396 6.953 1.00 83.06 91 TYR A C 1
ATOM 811 O O . TYR A 1 91 ? 6.766 -4.814 6.362 1.00 83.06 91 TYR A O 1
ATOM 819 N N . LYS A 1 92 ? 4.701 -5.185 7.143 1.00 80.00 92 LYS A N 1
ATOM 820 C CA . LYS A 1 92 ? 4.618 -6.525 6.543 1.00 80.00 92 LYS A CA 1
ATOM 821 C C . LYS A 1 92 ? 4.528 -6.411 5.025 1.00 80.00 92 LYS A C 1
ATOM 823 O O . LYS A 1 92 ? 5.203 -7.163 4.328 1.00 80.00 92 LYS A O 1
ATOM 828 N N . LEU A 1 93 ? 3.748 -5.451 4.530 1.00 82.44 93 LEU A N 1
ATOM 829 C CA . LEU A 1 93 ? 3.564 -5.198 3.104 1.00 82.44 93 LEU A CA 1
ATOM 830 C C . LEU A 1 93 ? 4.854 -4.707 2.426 1.00 82.44 93 LEU A C 1
ATOM 832 O O . LEU A 1 93 ? 5.160 -5.130 1.313 1.00 82.44 93 LEU A O 1
ATOM 836 N N . GLU A 1 94 ? 5.665 -3.908 3.122 1.00 74.88 94 GLU A N 1
ATOM 837 C CA . GLU A 1 94 ? 6.969 -3.418 2.637 1.00 74.88 94 GLU A CA 1
ATOM 838 C C . GLU A 1 94 ? 7.965 -4.527 2.277 1.00 74.88 94 GLU A C 1
ATOM 840 O O . GLU A 1 94 ? 8.823 -4.346 1.408 1.00 74.88 94 GLU A O 1
ATOM 845 N N . ARG A 1 95 ? 7.815 -5.712 2.880 1.00 75.75 95 ARG A N 1
ATOM 846 C CA . ARG A 1 95 ? 8.653 -6.884 2.593 1.00 75.75 95 ARG A CA 1
ATOM 847 C C . ARG A 1 95 ? 8.230 -7.638 1.334 1.00 75.75 95 ARG A C 1
ATOM 849 O O . ARG A 1 95 ? 9.025 -8.422 0.815 1.00 75.75 95 ARG A O 1
ATOM 856 N N . PHE A 1 96 ? 7.010 -7.428 0.842 1.00 77.69 96 PHE A N 1
ATOM 857 C CA . PHE A 1 96 ? 6.528 -8.080 -0.370 1.00 77.69 96 PHE A CA 1
ATOM 858 C C . PHE A 1 96 ? 6.922 -7.292 -1.610 1.00 77.69 96 PHE A C 1
ATOM 860 O O . PHE A 1 96 ? 6.887 -6.060 -1.645 1.00 77.69 96 PHE A O 1
ATOM 867 N N . TYR A 1 97 ? 7.300 -8.038 -2.645 1.00 73.31 97 TYR A N 1
ATOM 868 C CA . TYR A 1 97 ? 7.917 -7.475 -3.832 1.00 73.31 97 TYR A CA 1
ATOM 869 C C . TYR A 1 97 ? 7.389 -8.145 -5.105 1.00 73.31 97 TYR A C 1
ATOM 871 O O . TYR A 1 97 ? 7.605 -9.350 -5.289 1.00 73.31 97 TYR A O 1
ATOM 879 N N . PRO A 1 98 ? 6.722 -7.411 -6.016 1.00 79.50 98 PRO A N 1
ATOM 880 C CA . PRO A 1 98 ? 6.126 -7.991 -7.210 1.00 79.50 98 PRO A CA 1
ATOM 881 C C . PRO A 1 98 ? 7.184 -8.163 -8.305 1.00 79.50 98 PRO A C 1
ATOM 883 O O . PRO A 1 98 ? 7.225 -7.424 -9.288 1.00 79.50 98 PRO A O 1
ATOM 886 N N . GLN A 1 99 ? 8.044 -9.173 -8.151 1.00 82.81 99 GLN A N 1
ATOM 887 C CA . GLN A 1 99 ? 9.152 -9.466 -9.074 1.00 82.81 99 GLN A CA 1
ATOM 888 C C . GLN A 1 99 ? 8.724 -9.490 -10.550 1.00 82.81 99 GLN A C 1
ATOM 890 O O . GLN A 1 99 ? 9.450 -9.017 -11.425 1.00 82.81 99 GLN A O 1
ATOM 895 N N . THR A 1 100 ? 7.536 -10.024 -10.840 1.00 83.44 100 THR A N 1
ATOM 896 C CA . THR A 1 100 ? 6.986 -10.076 -12.199 1.00 83.44 100 THR A CA 1
ATOM 897 C C . THR A 1 100 ? 6.720 -8.682 -12.768 1.00 83.44 100 THR A C 1
ATOM 899 O O . THR A 1 100 ? 7.125 -8.416 -13.897 1.00 83.44 100 THR A O 1
ATOM 902 N N . LEU A 1 101 ? 6.121 -7.770 -11.993 1.00 84.06 101 LEU A N 1
ATOM 903 C CA . LEU A 1 101 ? 5.824 -6.406 -12.451 1.00 84.06 101 LEU A CA 1
ATOM 904 C C . LEU A 1 101 ? 7.099 -5.612 -12.740 1.00 84.06 101 LEU A C 1
ATOM 906 O O . LEU A 1 101 ? 7.180 -4.891 -13.726 1.00 84.06 101 LEU A O 1
ATOM 910 N N . LEU A 1 102 ? 8.147 -5.809 -11.946 1.00 82.25 102 LEU A N 1
ATOM 911 C CA . LEU A 1 102 ? 9.414 -5.107 -12.154 1.00 82.25 102 LEU A CA 1
ATOM 912 C C . LEU A 1 102 ? 10.132 -5.570 -13.417 1.00 82.25 102 LEU A C 1
ATOM 914 O O . LEU A 1 102 ? 10.762 -4.769 -14.107 1.00 82.25 102 LEU A O 1
ATOM 918 N N . LYS A 1 103 ? 10.026 -6.861 -13.750 1.00 86.00 103 LYS A N 1
ATOM 919 C CA . LYS A 1 103 ? 10.525 -7.380 -15.029 1.00 86.00 103 LYS A CA 1
ATOM 920 C C . LYS A 1 103 ? 9.791 -6.744 -16.208 1.00 86.00 103 LYS A C 1
ATOM 922 O O . LYS A 1 103 ? 10.433 -6.476 -17.220 1.00 86.00 103 LYS A O 1
ATOM 927 N N . ILE A 1 104 ? 8.485 -6.503 -16.077 1.00 86.75 104 ILE A N 1
ATOM 928 C CA . ILE A 1 104 ? 7.679 -5.820 -17.097 1.00 86.75 104 ILE A CA 1
ATOM 929 C C . ILE A 1 104 ? 8.172 -4.379 -17.263 1.00 86.75 104 ILE A C 1
ATOM 931 O O . ILE A 1 104 ? 8.619 -4.028 -18.352 1.00 86.75 104 ILE A O 1
ATOM 935 N N . ILE A 1 105 ? 8.259 -3.612 -16.173 1.00 86.81 105 ILE A N 1
ATOM 936 C CA . ILE A 1 105 ? 8.728 -2.215 -16.202 1.00 86.81 105 ILE A CA 1
ATOM 937 C C . ILE A 1 105 ? 10.134 -2.099 -16.806 1.00 86.81 105 ILE A C 1
ATOM 939 O O . ILE A 1 105 ? 10.401 -1.241 -17.647 1.00 86.81 105 ILE A O 1
ATOM 943 N N . LYS A 1 106 ? 11.060 -2.991 -16.431 1.00 86.00 106 LYS A N 1
ATOM 944 C CA . LYS A 1 106 ? 12.413 -2.995 -17.010 1.00 86.00 106 LYS A CA 1
ATOM 945 C C . LYS A 1 106 ? 12.385 -3.236 -18.519 1.00 86.00 106 LYS A C 1
ATOM 947 O O . LYS A 1 106 ? 13.095 -2.550 -19.252 1.00 86.00 106 LYS A O 1
ATOM 952 N N . LYS A 1 107 ? 11.570 -4.180 -18.998 1.00 87.50 107 LYS A N 1
ATOM 953 C CA . LYS A 1 107 ? 11.421 -4.443 -20.439 1.00 87.50 107 LYS A CA 1
ATOM 954 C C . LYS A 1 107 ? 10.848 -3.236 -21.181 1.00 87.50 107 LYS A C 1
ATOM 956 O O . LYS A 1 107 ? 11.381 -2.874 -22.228 1.00 87.50 107 LYS A O 1
ATOM 961 N N . GLU A 1 108 ? 9.823 -2.597 -20.629 1.00 87.31 108 GLU A N 1
ATOM 962 C CA . GLU A 1 108 ? 9.221 -1.384 -21.194 1.00 87.31 108 GLU A CA 1
ATOM 963 C C . GLU A 1 108 ? 10.245 -0.248 -21.298 1.00 87.31 108 GLU A C 1
ATOM 965 O O . GLU A 1 108 ? 10.390 0.373 -22.353 1.00 87.31 108 GLU A O 1
ATOM 970 N N . ASN A 1 109 ? 11.050 -0.048 -20.252 1.00 82.62 109 ASN A N 1
ATOM 971 C CA . ASN A 1 109 ? 12.129 0.937 -20.249 1.00 82.62 109 ASN A CA 1
ATOM 972 C C . ASN A 1 109 ? 13.167 0.686 -21.349 1.00 82.62 109 ASN A C 1
ATOM 974 O O . ASN A 1 109 ? 13.564 1.620 -22.053 1.00 82.62 109 ASN A O 1
ATOM 978 N N . HIS A 1 110 ? 13.598 -0.565 -21.528 1.00 81.75 110 HIS A N 1
ATOM 979 C CA . HIS A 1 110 ? 14.529 -0.925 -22.598 1.00 81.75 110 HIS A CA 1
ATOM 980 C C . HIS A 1 110 ? 13.936 -0.663 -23.989 1.00 81.75 110 HIS A C 1
ATOM 982 O O . HIS A 1 110 ? 14.620 -0.102 -24.847 1.00 81.75 110 HIS A O 1
ATOM 988 N N . ALA A 1 111 ? 12.661 -0.999 -24.205 1.00 79.94 111 ALA A N 1
ATOM 989 C CA . ALA A 1 111 ? 11.977 -0.733 -25.469 1.00 79.94 111 ALA A CA 1
ATOM 990 C C . ALA A 1 111 ? 11.902 0.774 -25.779 1.00 79.94 111 ALA A C 1
ATOM 992 O O . ALA A 1 111 ? 12.198 1.197 -26.899 1.00 79.94 111 ALA A O 1
ATOM 993 N N . VAL A 1 112 ? 11.586 1.608 -24.780 1.00 80.00 112 VAL A N 1
ATOM 994 C CA . VAL A 1 112 ? 11.541 3.072 -24.938 1.00 80.00 112 VAL A CA 1
ATOM 995 C C . VAL A 1 112 ? 12.915 3.646 -25.290 1.00 80.00 112 VAL A C 1
ATOM 997 O O . VAL A 1 112 ? 13.014 4.505 -26.170 1.00 80.00 112 VAL A O 1
ATOM 1000 N N . LEU A 1 113 ? 13.984 3.180 -24.637 1.00 77.25 113 LEU A N 1
ATOM 1001 C CA . LEU A 1 113 ? 15.348 3.632 -24.928 1.00 77.25 113 LEU A CA 1
ATOM 1002 C C . LEU A 1 113 ? 15.786 3.257 -26.348 1.00 77.25 113 LEU A C 1
ATOM 1004 O O . LEU A 1 113 ? 16.346 4.103 -27.047 1.00 77.25 113 LEU A O 1
ATOM 1008 N N . ASN A 1 114 ? 15.485 2.035 -26.791 1.00 78.31 114 ASN A N 1
ATOM 1009 C CA . ASN A 1 114 ? 15.809 1.577 -28.143 1.00 78.31 114 ASN A CA 1
ATOM 1010 C C . ASN A 1 114 ? 15.065 2.396 -29.207 1.00 78.31 114 ASN A C 1
ATOM 1012 O O . ASN A 1 114 ? 15.688 2.893 -30.144 1.00 78.31 114 ASN A O 1
ATOM 1016 N N . ASN A 1 115 ? 13.769 2.653 -29.004 1.00 77.75 115 ASN A N 1
ATOM 1017 C CA . ASN A 1 115 ? 12.978 3.494 -29.906 1.00 77.75 115 ASN A CA 1
ATOM 1018 C C . ASN A 1 115 ? 13.503 4.938 -29.980 1.00 77.75 115 ASN A C 1
ATOM 1020 O O . ASN A 1 115 ? 13.482 5.557 -31.042 1.00 77.75 115 ASN A O 1
ATOM 1024 N N . ARG A 1 116 ? 13.993 5.498 -28.864 1.00 78.81 116 ARG A N 1
ATOM 1025 C CA . ARG A 1 116 ? 14.600 6.842 -28.848 1.00 78.81 116 ARG A CA 1
ATOM 1026 C C . ARG A 1 116 ? 15.944 6.894 -29.574 1.00 78.81 116 ARG A C 1
ATOM 1028 O O . ARG A 1 116 ? 16.250 7.933 -30.150 1.00 78.81 116 ARG A O 1
ATOM 1035 N N . ARG A 1 117 ? 16.743 5.822 -29.527 1.00 75.19 117 ARG A N 1
ATOM 1036 C CA . ARG A 1 117 ? 18.021 5.732 -30.255 1.00 75.19 117 ARG A CA 1
ATOM 1037 C C . ARG A 1 117 ? 17.796 5.646 -31.763 1.00 75.19 117 ARG A C 1
ATOM 1039 O O . ARG A 1 117 ? 18.316 6.500 -32.469 1.00 75.19 117 ARG A O 1
ATOM 1046 N N . SER A 1 118 ? 16.924 4.743 -32.213 1.00 75.38 118 SER A N 1
ATOM 1047 C CA . SER A 1 118 ? 16.570 4.612 -33.637 1.00 75.38 118 SER A CA 1
ATOM 1048 C C . SER A 1 118 ? 16.052 5.933 -34.226 1.00 75.38 118 SER A C 1
ATOM 1050 O O . SER A 1 118 ? 16.579 6.399 -35.229 1.00 75.38 118 SER A O 1
ATOM 1052 N N . LYS A 1 119 ? 15.138 6.639 -33.539 1.00 73.56 119 LYS A N 1
ATOM 1053 C CA . LYS A 1 119 ? 14.658 7.958 -34.003 1.00 73.56 119 LYS A CA 1
ATOM 1054 C C . LYS A 1 119 ? 15.743 9.036 -34.093 1.00 73.56 119 LYS A C 1
ATOM 1056 O O . LYS A 1 119 ? 15.576 9.999 -34.834 1.00 73.56 119 LYS A O 1
ATOM 1061 N N . ARG A 1 120 ? 16.809 8.947 -33.290 1.00 73.69 120 ARG A N 1
ATOM 1062 C CA . ARG A 1 120 ? 17.934 9.890 -33.377 1.00 73.69 120 ARG A CA 1
ATOM 1063 C C . ARG A 1 120 ? 18.800 9.565 -34.585 1.00 73.69 120 ARG A C 1
ATOM 1065 O O . ARG A 1 120 ? 19.123 10.482 -35.323 1.00 73.69 120 ARG A O 1
ATOM 1072 N N . GLU A 1 121 ? 19.123 8.295 -34.797 1.00 71.69 121 GLU A N 1
ATOM 1073 C CA . GLU A 1 121 ? 19.908 7.831 -35.950 1.00 71.69 121 GLU A CA 1
ATOM 1074 C C . GLU A 1 121 ? 19.229 8.200 -37.281 1.00 71.69 121 GLU A C 1
ATOM 1076 O O . GLU A 1 121 ? 19.880 8.765 -38.156 1.00 71.69 121 GLU A O 1
ATOM 1081 N N . ASP A 1 122 ? 17.905 8.040 -37.381 1.00 69.62 122 ASP A N 1
ATOM 1082 C CA . ASP A 1 122 ? 17.125 8.439 -38.565 1.00 69.62 122 ASP A CA 1
ATOM 1083 C C . ASP A 1 122 ? 17.135 9.957 -38.836 1.00 69.62 122 ASP A C 1
ATOM 1085 O O . ASP A 1 122 ? 16.986 10.389 -39.979 1.00 69.62 122 ASP A O 1
ATOM 1089 N N . ASN A 1 123 ? 17.298 10.779 -37.794 1.00 66.25 123 ASN A N 1
ATOM 1090 C CA . ASN A 1 123 ? 17.381 12.238 -37.912 1.00 66.25 123 ASN A CA 1
ATOM 1091 C C . ASN A 1 123 ? 18.801 12.739 -38.219 1.00 66.25 123 ASN A C 1
ATOM 1093 O O . ASN A 1 123 ? 18.937 13.866 -38.674 1.00 66.25 123 ASN A O 1
ATOM 1097 N N . PHE A 1 124 ? 19.843 11.944 -37.954 1.00 63.41 124 PHE A N 1
ATOM 1098 C CA . PHE A 1 124 ? 21.230 12.279 -38.313 1.00 63.41 124 PHE A CA 1
ATOM 1099 C C . PHE A 1 124 ? 21.574 11.910 -39.765 1.00 63.41 124 PHE A C 1
ATOM 1101 O O . PHE A 1 124 ? 22.553 12.419 -40.303 1.00 63.41 124 PHE A O 1
ATOM 1108 N N . LEU A 1 125 ? 20.795 11.018 -40.385 1.00 63.88 125 LEU A N 1
ATOM 1109 C CA . LEU A 1 125 ? 20.974 10.551 -41.767 1.00 63.88 125 LEU A CA 1
ATOM 1110 C C . LEU A 1 125 ? 20.143 11.343 -42.801 1.00 63.88 125 LEU A C 1
ATOM 1112 O O . LEU A 1 125 ? 20.117 10.965 -43.973 1.00 63.88 125 LEU A O 1
ATOM 1116 N N . LYS A 1 126 ? 19.463 12.415 -42.379 1.00 52.88 126 LYS A N 1
ATOM 1117 C CA . LYS A 1 126 ? 18.735 13.373 -43.227 1.00 52.88 126 LYS A CA 1
ATOM 1118 C C . LYS A 1 126 ? 19.427 14.726 -43.209 1.00 52.88 126 LYS A C 1
ATOM 1120 O O . LYS A 1 126 ? 19.410 15.379 -44.273 1.00 52.88 126 LYS A O 1
#

Sequence (126 aa):
MNTTNEILQALGISYWQYDHYREQCFYRWCIEHSYKSFIDIRQLYQHDGVRNWYLDTWVFYVEKPFIRENKDFFVLNEKQHLVEILTLYTYKLERFYPQTLLKIIKKENHAVLNNRRSKREDNFLK

Foldseek 3Di:
DPLLVLLCLLLVHDPVVVVVVLLVLQLVLLVVVCVVLVNDSCLLSPDPVNVVVSVVVCCVQQRPCLCVVCVVVSVVSPNVVSVVVSVVSSVVSSPDDPPVVSVVSVVVVVVVVVVVVVVVVVVVVD

Radius of gyration: 19.67 Å; chains: 1; bounding box: 39×23×67 Å

Secondary structure (DSSP, 8-state):
--HHHHHHHHHT--HHHHHHHHHHHHHHHHHHHHHHHT--HHHHHH-HHHHHHHHHHHIIIIIHHHHHHSHHHHHTT-HHHHHHHHHHHHHHHHT---HHHHHHHHHHHHHHHHHHHHHHHHHH--

Organism: NCBI:txid1586267

pLDDT: mean 86.09, std 8.58, range [50.09, 95.25]